Protein AF-A0A924BWR9-F1 (afdb_monomer)

Sequence (147 aa):
MRGLAIGLAAALLGASGASASVLTFDRATACGASICGNFAPISQSYGDTALIDVSYSSLSAFGNSSVLQSNAFFWKSNYGDLTDVVYGGDTDTSVLQIKFTALQGATLQLNGFQAAGWPNTSYNAEVRYYDLNYNPLGNELFVAPGT

Radius of gyration: 21.06 Å; Cα contacts (8 Å, |Δi|>4): 278; chains: 1; bounding box: 38×40×80 Å

pLDDT: mean 87.97, std 15.71, range [38.72, 97.69]

Solvent-accessible surface area (backbone atoms only — not comparable to full-atom values): 8934 Å² total; per-residue (Å²): 142,82,83,87,82,84,82,81,81,78,79,79,78,75,77,78,76,88,80,87,85,82,88,62,47,48,44,72,53,27,34,46,98,40,68,50,46,71,73,30,52,45,31,66,70,44,80,46,54,97,48,32,47,33,46,42,23,4,18,64,41,82,73,88,48,57,73,72,30,86,38,27,26,31,38,58,65,47,24,24,80,48,59,30,41,78,45,36,52,90,52,99,68,40,30,63,43,80,47,80,44,66,30,97,83,48,83,86,78,88,88,78,85,86,73,44,12,69,80,38,36,66,37,85,42,77,50,78,41,58,50,99,84,50,50,78,75,50,73,48,79,48,71,21,43,19,99

Structure (mmCIF, N/CA/C/O backbone):
data_AF-A0A924BWR9-F1
#
_entry.id   AF-A0A924BWR9-F1
#
loop_
_atom_site.group_PDB
_atom_site.id
_atom_site.type_symbol
_atom_site.label_atom_id
_atom_site.label_alt_id
_atom_site.label_comp_id
_atom_site.label_asym_id
_atom_site.label_entity_id
_atom_site.label_seq_id
_atom_site.pdbx_PDB_ins_code
_atom_site.Cartn_x
_atom_site.Cartn_y
_atom_site.Cartn_z
_atom_site.occupancy
_atom_site.B_iso_or_equiv
_atom_site.auth_seq_id
_atom_site.auth_comp_id
_atom_site.auth_asym_id
_atom_site.auth_atom_id
_atom_site.pdbx_PDB_model_num
ATOM 1 N N . MET A 1 1 ? -21.802 -23.973 65.817 1.00 40.03 1 MET A N 1
ATOM 2 C CA . MET A 1 1 ? -20.852 -23.350 64.871 1.00 40.03 1 MET A CA 1
ATOM 3 C C . MET A 1 1 ? -20.946 -24.114 63.556 1.00 40.03 1 MET A C 1
ATOM 5 O O . MET A 1 1 ? -20.502 -25.250 63.504 1.00 40.03 1 MET A O 1
ATOM 9 N N . ARG A 1 2 ? -21.649 -23.575 62.551 1.00 43.12 2 ARG A N 1
ATOM 10 C CA . ARG A 1 2 ? -21.801 -24.185 61.217 1.00 43.12 2 ARG A CA 1
ATOM 11 C C . ARG A 1 2 ? -21.047 -23.307 60.219 1.00 43.12 2 ARG A C 1
ATOM 13 O O . ARG A 1 2 ? -21.220 -22.094 60.243 1.00 43.12 2 ARG A O 1
ATOM 20 N N . GLY A 1 3 ? -20.139 -23.937 59.481 1.00 39.88 3 GLY A N 1
ATOM 21 C CA . GLY A 1 3 ? -19.059 -23.304 58.731 1.00 39.88 3 GLY A CA 1
ATOM 22 C C . GLY A 1 3 ? -19.484 -22.503 57.501 1.00 39.88 3 GLY A C 1
ATOM 23 O O . GLY A 1 3 ? -20.522 -22.754 56.893 1.00 39.88 3 GLY A O 1
ATOM 24 N N . LEU A 1 4 ? -18.611 -21.547 57.180 1.00 46.12 4 LEU A N 1
ATOM 25 C CA . LEU A 1 4 ? -18.528 -20.718 55.979 1.00 46.12 4 LEU A CA 1
ATOM 26 C C . LEU A 1 4 ? -18.390 -21.557 54.695 1.00 46.12 4 LEU A C 1
ATOM 28 O O . LEU A 1 4 ? -17.658 -22.544 54.686 1.00 46.12 4 LEU A O 1
ATOM 32 N N . ALA A 1 5 ? -18.931 -21.055 53.584 1.00 38.72 5 ALA A N 1
ATOM 33 C CA . ALA A 1 5 ? -18.364 -21.280 52.255 1.00 38.72 5 ALA A CA 1
ATOM 34 C C . ALA A 1 5 ? -18.427 -19.962 51.464 1.00 38.72 5 ALA A C 1
ATOM 36 O O . ALA A 1 5 ? -19.495 -19.524 51.044 1.00 38.72 5 ALA A O 1
ATOM 37 N N . ILE A 1 6 ? -17.274 -19.302 51.324 1.00 50.66 6 ILE A N 1
ATOM 38 C CA . ILE A 1 6 ? -17.073 -18.139 50.452 1.00 50.66 6 ILE A CA 1
ATOM 39 C C . ILE A 1 6 ? -16.832 -18.689 49.043 1.00 50.66 6 ILE A C 1
ATOM 41 O O . ILE A 1 6 ? -15.840 -19.376 48.809 1.00 50.66 6 ILE A O 1
ATOM 45 N N . GLY A 1 7 ? -17.755 -18.426 48.119 1.00 47.28 7 GLY A N 1
ATOM 46 C CA . GLY A 1 7 ? -17.599 -18.772 46.708 1.00 47.28 7 GLY A CA 1
ATOM 47 C C . GLY A 1 7 ? -16.618 -17.818 46.032 1.00 47.28 7 GLY A C 1
ATOM 48 O O . GLY A 1 7 ? -16.922 -16.642 45.851 1.00 47.28 7 GLY A O 1
ATOM 49 N N . LEU A 1 8 ? -15.440 -18.321 45.667 1.00 46.16 8 LEU A N 1
ATOM 50 C CA . LEU A 1 8 ? -14.464 -17.602 44.856 1.00 46.16 8 LEU A CA 1
ATOM 51 C C . LEU A 1 8 ? -14.927 -17.655 43.390 1.00 46.16 8 LEU A C 1
ATOM 53 O O . LEU A 1 8 ? -14.766 -18.674 42.720 1.00 46.16 8 LEU A O 1
ATOM 57 N N . ALA A 1 9 ? -15.545 -16.582 42.895 1.00 53.50 9 ALA A N 1
ATOM 58 C CA . ALA A 1 9 ? -15.833 -16.440 41.471 1.00 53.50 9 ALA A CA 1
ATOM 59 C C . ALA A 1 9 ? -14.510 -16.202 40.724 1.00 53.50 9 ALA A C 1
AT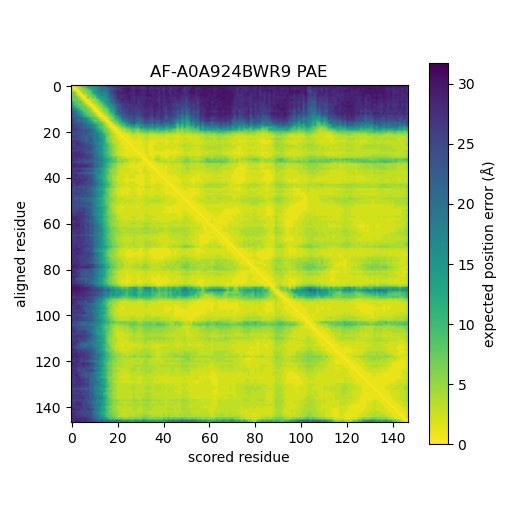OM 61 O O . ALA A 1 9 ? -13.939 -15.115 40.779 1.00 53.50 9 ALA A O 1
ATOM 62 N N . ALA A 1 10 ? -13.999 -17.238 40.059 1.00 52.12 10 ALA A N 1
ATOM 63 C CA . ALA A 1 10 ? -12.864 -17.118 39.158 1.00 52.12 10 ALA A CA 1
ATOM 64 C C . ALA A 1 10 ? -13.303 -16.335 37.912 1.00 52.12 10 ALA A C 1
ATOM 66 O O . ALA A 1 10 ? -14.049 -16.843 37.076 1.00 52.12 10 ALA A O 1
ATOM 67 N N . ALA A 1 11 ? -12.848 -15.088 37.792 1.00 53.69 11 ALA A N 1
ATOM 68 C CA . ALA A 1 11 ? -12.912 -14.361 36.536 1.00 53.69 11 ALA A CA 1
ATOM 69 C C . ALA A 1 11 ? -11.977 -15.064 35.540 1.00 53.69 11 ALA A C 1
ATOM 71 O O . ALA A 1 11 ? -10.756 -14.928 35.621 1.00 53.69 11 ALA A O 1
ATOM 72 N N . LEU A 1 12 ? -12.545 -15.848 34.620 1.00 45.97 12 LEU A N 1
ATOM 73 C CA . LEU A 1 12 ? -11.845 -16.255 33.407 1.00 45.97 12 LEU A CA 1
ATOM 74 C C . LEU A 1 12 ? -11.574 -14.986 32.597 1.00 45.97 12 LEU A C 1
ATOM 76 O O . LEU A 1 12 ? -12.424 -14.517 31.844 1.00 45.97 12 LEU A O 1
ATOM 80 N N . LEU A 1 13 ? -10.386 -14.415 32.781 1.00 49.25 13 LEU A N 1
ATOM 81 C CA . LEU A 1 13 ? -9.804 -13.478 31.834 1.00 49.25 13 LEU A CA 1
ATOM 82 C C . LEU A 1 13 ? -9.589 -14.260 30.535 1.00 49.25 13 LEU A C 1
ATOM 84 O O . LEU A 1 13 ? -8.597 -14.970 30.379 1.00 49.25 13 LEU A O 1
ATOM 88 N N . GLY A 1 14 ? -10.577 -14.202 29.643 1.00 45.09 14 GLY A N 1
ATOM 89 C CA . GLY A 1 14 ? -10.451 -14.708 28.287 1.00 45.09 14 GLY A CA 1
ATOM 90 C C . GLY A 1 14 ? -9.333 -13.941 27.599 1.00 45.09 14 GLY A C 1
ATOM 91 O O . GLY A 1 14 ? -9.504 -12.774 27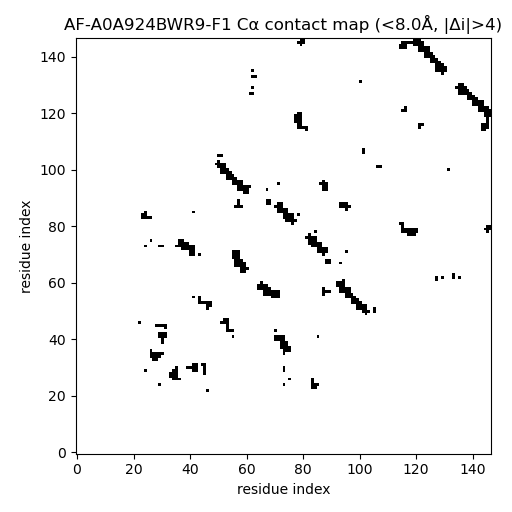.258 1.00 45.09 14 GLY A O 1
ATOM 92 N N . ALA A 1 15 ? -8.179 -14.583 27.436 1.00 50.19 15 ALA A N 1
ATOM 93 C CA . ALA A 1 15 ? -7.127 -14.073 26.579 1.00 50.19 15 ALA A CA 1
ATOM 94 C C . ALA A 1 15 ? -7.691 -14.011 25.155 1.00 50.19 15 ALA A C 1
ATOM 96 O O . ALA A 1 15 ? -7.976 -15.045 24.549 1.00 50.19 15 ALA A O 1
ATOM 9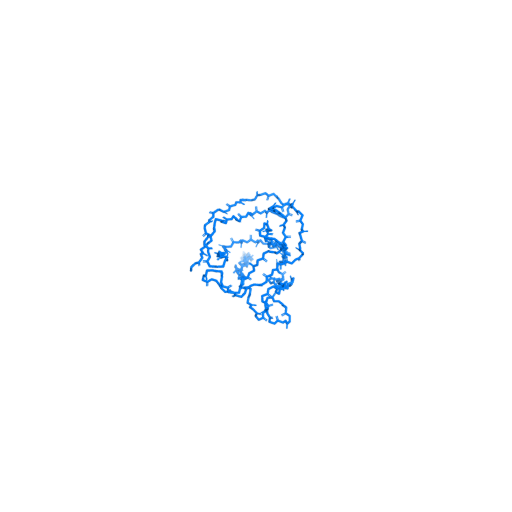7 N N . SER A 1 16 ? -7.901 -12.804 24.636 1.00 57.75 16 SER A N 1
ATOM 98 C CA . SER A 1 16 ? -8.162 -12.614 23.217 1.00 57.75 16 SER A CA 1
ATOM 99 C C . SER A 1 16 ? -6.932 -13.110 22.457 1.00 57.75 16 SER A C 1
ATOM 101 O O . SER A 1 16 ? -5.828 -12.593 22.625 1.00 57.75 16 SER A O 1
ATOM 103 N N . GLY A 1 17 ? -7.102 -14.173 21.669 1.00 55.53 17 GLY A N 1
ATOM 104 C CA . GLY A 1 17 ? -6.036 -14.682 20.815 1.00 55.53 17 GLY A CA 1
ATOM 105 C C . GLY A 1 17 ? -5.588 -13.592 19.844 1.00 55.53 17 GLY A C 1
ATOM 106 O O . GLY A 1 17 ? -6.417 -12.979 19.171 1.00 55.53 17 GLY A O 1
ATOM 107 N N . ALA A 1 18 ? -4.281 -13.339 19.779 1.00 62.91 18 ALA A N 1
ATOM 108 C CA . ALA A 1 18 ? -3.715 -12.454 18.773 1.00 62.91 18 ALA A CA 1
ATOM 109 C C . ALA A 1 18 ? -4.021 -13.025 17.380 1.00 62.91 18 ALA A C 1
ATOM 111 O O . ALA A 1 18 ? -3.709 -14.181 17.097 1.00 62.91 18 ALA A O 1
ATOM 112 N N . SER A 1 19 ? -4.654 -12.222 16.528 1.00 68.81 19 SER A N 1
ATOM 113 C CA . SER A 1 19 ? -4.931 -12.570 15.134 1.00 68.81 19 SER A CA 1
ATOM 114 C C . SER A 1 19 ? -4.047 -11.712 14.239 1.00 68.81 19 SER A C 1
ATOM 116 O O . SER A 1 19 ? -4.035 -10.492 14.378 1.00 68.81 19 SER A O 1
ATOM 118 N N . ALA A 1 20 ? -3.303 -12.346 13.334 1.00 74.56 20 ALA A N 1
ATOM 119 C CA . ALA A 1 20 ? -2.518 -11.663 12.314 1.00 74.56 20 ALA A CA 1
ATOM 120 C C . ALA A 1 20 ? -3.164 -11.911 10.949 1.00 74.56 20 ALA A C 1
ATOM 122 O O . ALA A 1 20 ? -3.466 -13.052 10.604 1.00 74.56 20 ALA A O 1
ATOM 123 N N . SER A 1 21 ? -3.372 -10.840 10.187 1.00 84.56 21 SER A N 1
ATOM 124 C CA . SER A 1 21 ? -3.782 -10.909 8.785 1.00 84.56 21 SER A CA 1
ATOM 125 C C . SER A 1 21 ? -2.606 -10.496 7.907 1.00 84.56 21 SER A C 1
ATOM 127 O O . SER A 1 21 ? -1.845 -9.601 8.279 1.00 84.56 21 SER A O 1
ATOM 129 N N . VAL A 1 22 ? -2.454 -11.150 6.758 1.00 90.12 22 VAL A N 1
ATOM 130 C CA . VAL A 1 22 ? -1.447 -10.811 5.748 1.00 90.12 22 VAL A CA 1
ATOM 131 C C . VAL A 1 22 ? -2.179 -10.446 4.466 1.00 90.12 22 VAL A C 1
ATOM 133 O O . VAL A 1 22 ? -2.958 -11.243 3.947 1.00 90.12 22 VAL A O 1
ATOM 136 N N . LEU A 1 23 ? -1.919 -9.246 3.952 1.00 94.44 23 LEU A N 1
ATOM 137 C CA . LEU A 1 23 ? -2.392 -8.830 2.636 1.00 94.44 23 LEU A CA 1
ATOM 138 C C . LEU A 1 23 ? -1.363 -9.269 1.595 1.00 94.44 23 LEU A C 1
ATOM 140 O O . LEU A 1 23 ? -0.301 -8.665 1.483 1.00 94.44 23 LEU A O 1
ATOM 144 N N . THR A 1 24 ? -1.665 -10.342 0.865 1.00 94.31 24 THR A N 1
ATOM 145 C CA . THR A 1 24 ? -0.777 -10.905 -0.168 1.00 94.31 24 THR A CA 1
ATOM 146 C C . THR A 1 24 ? -1.079 -10.390 -1.573 1.00 94.31 24 THR A C 1
ATOM 148 O O . THR A 1 24 ? -0.354 -10.723 -2.498 1.00 94.31 24 THR A O 1
ATOM 151 N N . PHE A 1 25 ? -2.166 -9.630 -1.738 1.00 96.31 25 PHE A N 1
ATOM 152 C CA . PHE A 1 25 ? -2.701 -9.173 -3.026 1.00 96.31 25 PHE A CA 1
ATOM 153 C C . PHE A 1 25 ? -2.890 -10.301 -4.050 1.00 96.31 25 PHE A C 1
ATOM 155 O O . PHE A 1 25 ? -2.760 -10.086 -5.253 1.00 96.31 25 PHE A O 1
ATOM 162 N N . ASP A 1 26 ? -3.266 -11.490 -3.560 1.00 95.38 26 ASP A N 1
ATOM 163 C CA . ASP A 1 26 ? -3.508 -12.691 -4.364 1.00 95.38 26 ASP A CA 1
ATOM 164 C C . ASP A 1 26 ? -4.363 -12.376 -5.598 1.00 95.38 26 ASP A C 1
ATOM 166 O O . ASP A 1 26 ? -5.515 -11.931 -5.501 1.00 95.38 26 ASP A O 1
ATOM 170 N N . ARG A 1 27 ? -3.798 -12.662 -6.772 1.00 95.88 27 ARG A N 1
ATOM 171 C CA . ARG A 1 27 ? -4.393 -12.379 -8.077 1.00 95.88 27 ARG A CA 1
ATOM 172 C C . ARG A 1 27 ? -5.815 -12.927 -8.247 1.00 95.88 27 ARG A C 1
ATOM 174 O O . ARG A 1 27 ? -6.582 -12.375 -9.034 1.00 95.88 27 ARG A O 1
ATOM 181 N N . ALA A 1 28 ? -6.183 -14.016 -7.580 1.00 96.31 28 ALA A N 1
ATOM 182 C CA . ALA A 1 28 ? -7.509 -14.615 -7.689 1.00 96.31 28 ALA A CA 1
ATOM 183 C C . ALA A 1 28 ? -8.590 -13.861 -6.898 1.00 96.31 28 ALA A C 1
ATOM 185 O O . ALA A 1 28 ? -9.771 -14.057 -7.176 1.00 96.31 28 ALA A O 1
ATOM 186 N N . THR A 1 29 ? -8.211 -13.028 -5.922 1.00 95.62 29 THR A N 1
ATOM 187 C CA . THR A 1 29 ? -9.159 -12.426 -4.963 1.00 95.62 29 THR A CA 1
ATOM 188 C C . THR A 1 29 ? -9.015 -10.913 -4.798 1.00 95.62 29 THR A C 1
ATOM 190 O O . THR A 1 29 ? -9.992 -10.243 -4.464 1.00 95.62 29 THR A O 1
ATOM 193 N N . ALA A 1 30 ? -7.836 -10.345 -5.070 1.00 97.06 30 ALA A N 1
ATOM 194 C CA . ALA A 1 30 ? -7.541 -8.944 -4.777 1.00 97.06 30 ALA A CA 1
ATOM 195 C C . ALA A 1 30 ? -8.357 -7.939 -5.600 1.00 97.06 30 ALA A C 1
ATOM 197 O O . ALA A 1 30 ? -8.598 -6.829 -5.138 1.00 97.06 30 ALA A O 1
ATOM 198 N N . CYS A 1 31 ? -8.857 -8.332 -6.773 1.00 96.88 31 CYS A N 1
ATOM 199 C CA . CYS A 1 31 ? -9.647 -7.479 -7.669 1.00 96.88 31 CYS A CA 1
ATOM 200 C C . CYS A 1 31 ? -11.143 -7.840 -7.657 1.00 96.88 31 CYS A C 1
ATOM 202 O O . CYS A 1 31 ? -11.864 -7.617 -8.632 1.00 96.88 31 CYS A O 1
ATOM 204 N N . GLY A 1 32 ? -11.623 -8.416 -6.548 1.00 94.31 32 GLY A N 1
ATOM 205 C CA . GLY A 1 32 ? -13.032 -8.740 -6.341 1.00 94.31 32 GLY A CA 1
ATOM 206 C C . GLY A 1 32 ? -13.446 -10.011 -7.081 1.00 94.31 32 GLY A C 1
ATOM 207 O O . GLY A 1 32 ? -12.850 -11.066 -6.8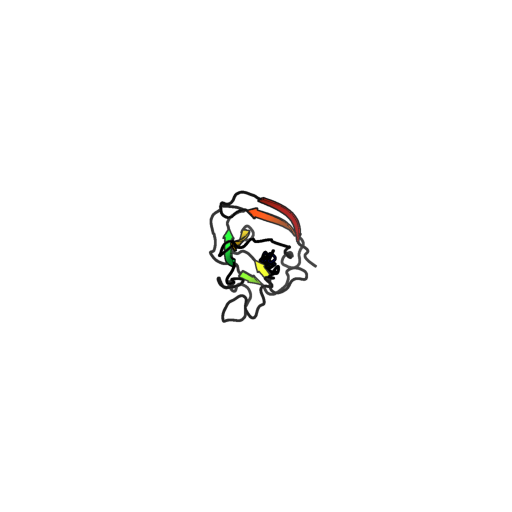99 1.00 94.31 32 GLY A O 1
ATOM 208 N N . ALA A 1 33 ? -14.492 -9.931 -7.907 1.00 91.12 33 ALA A N 1
ATOM 209 C CA . ALA A 1 33 ? -15.055 -11.101 -8.594 1.00 91.12 33 ALA A CA 1
ATOM 210 C C . ALA A 1 33 ? -14.242 -11.574 -9.817 1.00 91.12 33 ALA A C 1
ATOM 212 O O . ALA A 1 33 ? -14.585 -12.588 -10.424 1.00 91.12 33 ALA A O 1
ATOM 213 N N . SER A 1 34 ? -13.208 -10.829 -10.217 1.00 92.25 34 SER A N 1
ATOM 214 C CA . SER A 1 34 ? -12.376 -11.138 -11.384 1.00 92.25 34 SER A CA 1
ATOM 215 C C . SER A 1 34 ? -10.928 -11.379 -10.981 1.00 92.25 34 SER A C 1
ATOM 217 O O . SER A 1 34 ? -10.411 -10.743 -10.066 1.00 92.25 34 SER A O 1
ATOM 219 N N . ILE A 1 35 ? -10.251 -12.250 -11.731 1.00 96.06 35 ILE A N 1
ATOM 220 C CA . ILE A 1 35 ? -8.800 -12.426 -11.629 1.00 96.06 35 ILE A CA 1
ATOM 221 C C . ILE A 1 35 ? -8.119 -11.098 -11.985 1.00 96.06 35 ILE A C 1
ATOM 223 O O . ILE A 1 35 ? -8.390 -10.529 -13.044 1.00 96.06 35 ILE A O 1
ATOM 227 N N . CYS A 1 36 ? -7.189 -10.642 -11.149 1.00 97.44 36 CYS A N 1
ATOM 228 C CA . CYS A 1 36 ? -6.416 -9.439 -11.407 1.00 97.44 36 CYS A CA 1
ATOM 229 C C . CYS A 1 36 ? -5.570 -9.563 -12.687 1.00 97.44 36 CYS A C 1
ATOM 231 O O . CYS A 1 36 ? -4.840 -10.541 -12.911 1.00 97.44 36 CYS A O 1
ATOM 233 N N . GLY A 1 37 ? -5.658 -8.540 -13.532 1.00 97.19 37 GLY A N 1
ATOM 234 C CA . GLY A 1 37 ? -4.673 -8.227 -14.566 1.00 97.19 37 GLY A CA 1
ATOM 235 C C . GLY A 1 37 ? -3.831 -7.027 -14.137 1.00 97.19 37 GLY A C 1
ATOM 236 O O . GLY A 1 37 ? -4.198 -6.328 -13.197 1.00 97.19 37 GLY A O 1
ATOM 237 N N . ASN A 1 38 ? -2.717 -6.764 -14.826 1.00 95.50 38 ASN A N 1
ATOM 238 C CA . ASN A 1 38 ? -1.970 -5.520 -14.603 1.00 95.50 38 ASN A CA 1
ATOM 239 C C . ASN A 1 38 ? -2.906 -4.316 -14.768 1.00 95.50 38 ASN A C 1
ATOM 241 O O . ASN A 1 38 ? -3.772 -4.340 -15.645 1.00 95.50 38 ASN A O 1
ATOM 245 N N . PHE A 1 39 ? -2.711 -3.288 -13.940 1.00 94.19 39 PHE A N 1
ATOM 246 C CA . PHE A 1 39 ? -3.565 -2.097 -13.864 1.00 94.19 39 PHE A CA 1
ATOM 247 C C . PHE A 1 39 ? -4.995 -2.359 -13.367 1.00 94.19 39 PHE A C 1
ATOM 249 O O . PHE A 1 39 ? -5.813 -1.441 -13.369 1.00 94.19 39 PHE A O 1
ATOM 256 N N . ALA A 1 40 ? -5.341 -3.582 -12.949 1.00 96.00 40 ALA A N 1
ATOM 257 C CA . ALA A 1 40 ? -6.645 -3.821 -12.345 1.00 96.00 40 ALA A CA 1
ATOM 258 C C . ALA A 1 40 ? -6.712 -3.110 -10.983 1.00 96.00 40 ALA A C 1
ATOM 260 O O . ALA A 1 40 ? -5.761 -3.217 -10.205 1.00 96.00 40 ALA A O 1
ATOM 261 N N . PRO A 1 41 ? -7.800 -2.384 -10.680 1.00 95.62 41 PRO A N 1
ATOM 262 C CA . PRO A 1 41 ? -7.964 -1.777 -9.370 1.00 95.62 41 PRO A CA 1
ATOM 263 C C . PRO A 1 41 ? -8.117 -2.868 -8.306 1.00 95.62 41 PRO A C 1
ATOM 265 O O . PRO A 1 41 ? -8.832 -3.854 -8.511 1.00 95.62 41 PRO A O 1
ATOM 268 N N . ILE A 1 42 ? -7.463 -2.673 -7.164 1.00 97.25 42 ILE A N 1
ATOM 269 C CA . ILE A 1 42 ? -7.694 -3.492 -5.973 1.00 97.25 42 ILE A CA 1
ATOM 270 C C . ILE A 1 42 ? -9.124 -3.240 -5.486 1.00 97.25 42 ILE A C 1
ATOM 272 O O . ILE A 1 42 ? -9.590 -2.101 -5.457 1.00 97.25 42 ILE A O 1
ATOM 276 N N . SER A 1 43 ? -9.835 -4.309 -5.130 1.00 96.19 43 SER A N 1
ATOM 277 C CA . SER A 1 43 ? -11.184 -4.218 -4.578 1.00 96.19 43 SER A CA 1
ATOM 278 C C . SER A 1 43 ? -11.154 -3.452 -3.263 1.00 96.19 43 SER A C 1
ATOM 280 O O . SER A 1 43 ? -10.341 -3.758 -2.394 1.00 96.19 43 SER A O 1
ATOM 282 N N . GLN A 1 44 ? -12.097 -2.530 -3.073 1.00 93.75 44 GLN A N 1
ATOM 283 C CA . GLN A 1 44 ? -12.241 -1.815 -1.802 1.00 93.75 44 GLN A CA 1
ATOM 284 C C . GLN A 1 44 ? -12.504 -2.767 -0.628 1.00 93.75 44 GLN A C 1
ATOM 286 O O . GLN A 1 44 ? -12.130 -2.458 0.487 1.00 93.75 44 GLN A O 1
ATOM 291 N N . SER A 1 45 ? -13.104 -3.932 -0.876 1.00 94.12 45 SER A N 1
ATOM 292 C CA . SER A 1 45 ? -13.324 -4.938 0.165 1.00 94.12 45 SER A CA 1
ATOM 293 C C . SER A 1 45 ? -12.123 -5.852 0.432 1.00 94.12 45 SER A C 1
ATOM 295 O O . SER A 1 45 ? -12.223 -6.780 1.236 1.00 94.12 45 SER A O 1
ATOM 297 N N . TYR A 1 46 ? -11.007 -5.686 -0.286 1.00 96.31 46 TYR A N 1
ATOM 298 C CA . TYR A 1 46 ? -9.848 -6.547 -0.091 1.00 96.31 46 TYR A CA 1
ATOM 299 C C . TYR A 1 46 ? -9.142 -6.194 1.218 1.00 96.31 46 TYR A C 1
ATOM 301 O O . TYR A 1 46 ? -8.763 -5.053 1.443 1.00 96.31 46 TYR A O 1
ATOM 309 N N . GLY A 1 47 ? -8.954 -7.188 2.084 1.00 94.88 47 GLY A N 1
ATOM 310 C CA . GLY A 1 47 ? -8.362 -6.988 3.407 1.00 94.88 47 GLY A CA 1
ATOM 311 C C . GLY A 1 47 ? -9.354 -6.590 4.502 1.00 94.88 47 GLY A C 1
ATOM 312 O O . GLY A 1 47 ? -8.991 -6.669 5.678 1.00 94.88 47 GLY A O 1
ATOM 313 N N . ASP A 1 48 ? -10.595 -6.251 4.146 1.00 94.94 48 ASP A N 1
ATOM 314 C CA . ASP A 1 48 ? -11.655 -5.994 5.117 1.00 94.94 48 ASP A CA 1
ATOM 315 C C . ASP A 1 48 ? -11.965 -7.242 5.942 1.00 94.94 48 ASP A C 1
ATOM 317 O O . ASP A 1 48 ? -12.023 -8.376 5.457 1.00 94.94 48 ASP A O 1
ATOM 321 N N . THR A 1 49 ? -12.219 -7.017 7.224 1.00 92.62 49 THR A N 1
ATOM 322 C CA . THR A 1 49 ? -12.678 -8.040 8.161 1.00 92.62 49 THR A CA 1
ATOM 323 C C . THR A 1 49 ? -13.749 -7.448 9.072 1.00 92.62 49 THR A C 1
ATOM 325 O O . THR A 1 49 ? -14.025 -6.253 9.052 1.00 92.62 49 THR A O 1
ATOM 328 N N . ALA A 1 50 ? -14.320 -8.258 9.964 1.00 92.06 50 ALA A N 1
ATOM 329 C CA . ALA A 1 50 ? -15.224 -7.738 10.991 1.00 92.06 50 ALA A CA 1
ATOM 330 C C . ALA A 1 50 ? -14.558 -6.722 11.953 1.00 92.06 50 ALA A C 1
ATOM 332 O O . ALA A 1 50 ? -15.265 -6.018 12.676 1.00 92.06 50 ALA A O 1
ATOM 333 N N . LEU A 1 51 ? -13.220 -6.663 12.000 1.00 92.12 51 LEU A N 1
ATOM 334 C CA . LEU A 1 51 ? -12.450 -5.855 12.952 1.00 92.12 51 LEU A CA 1
ATOM 335 C C . LEU A 1 51 ? -11.663 -4.711 12.301 1.00 92.12 51 LEU A C 1
ATOM 337 O O . LEU A 1 51 ? -11.139 -3.861 13.018 1.00 92.12 51 LEU A O 1
ATOM 341 N N . ILE A 1 52 ? -11.539 -4.697 10.974 1.00 92.56 52 ILE A N 1
ATOM 342 C CA . ILE A 1 52 ? -10.696 -3.750 10.240 1.00 92.56 52 ILE A CA 1
ATOM 343 C C . ILE A 1 52 ? -11.381 -3.419 8.921 1.00 92.56 52 ILE A C 1
ATOM 345 O O . ILE A 1 52 ? -11.773 -4.335 8.203 1.00 92.56 52 ILE A O 1
ATOM 349 N N . ASP A 1 53 ? -11.467 -2.131 8.619 1.00 94.81 53 ASP A N 1
ATOM 350 C CA . ASP A 1 53 ? -11.786 -1.596 7.295 1.00 94.81 53 ASP A CA 1
ATOM 351 C C . ASP A 1 53 ? -10.485 -1.106 6.641 1.00 94.81 53 ASP A C 1
ATOM 353 O O . ASP A 1 53 ? -9.718 -0.354 7.256 1.00 94.81 53 ASP A O 1
ATOM 357 N N . VAL A 1 54 ? -10.194 -1.583 5.434 1.00 96.06 54 VAL A N 1
ATOM 358 C CA . VAL A 1 54 ? -8.979 -1.279 4.678 1.00 96.06 54 VAL A CA 1
ATOM 359 C C . VAL A 1 54 ? -9.361 -0.465 3.455 1.00 96.06 54 VAL A C 1
ATOM 361 O O . VAL A 1 54 ? -10.173 -0.870 2.636 1.00 96.06 54 VAL A O 1
ATOM 364 N N . SER A 1 55 ? -8.742 0.697 3.286 1.00 96.81 55 SER A N 1
ATOM 365 C CA . SER A 1 55 ? -8.946 1.525 2.097 1.00 96.81 55 SER A CA 1
ATOM 366 C C . SER A 1 55 ? -7.640 1.825 1.388 1.00 96.81 55 SER A C 1
ATOM 368 O O . SER A 1 55 ? -6.568 1.908 1.995 1.00 96.81 55 SER A O 1
ATOM 370 N N . TYR A 1 56 ? -7.756 1.986 0.075 1.00 96.94 56 TYR A N 1
ATOM 371 C CA . TYR A 1 56 ? -6.639 2.174 -0.833 1.00 96.94 56 TYR A CA 1
ATOM 372 C C . TYR A 1 56 ? -6.813 3.480 -1.592 1.00 96.94 56 TYR A C 1
ATOM 374 O O . TYR A 1 56 ? -7.892 3.778 -2.093 1.00 96.94 56 TYR A O 1
ATOM 382 N N . SER A 1 57 ? -5.746 4.255 -1.727 1.00 96.12 57 SER A N 1
ATOM 383 C CA . SER A 1 57 ? -5.769 5.441 -2.579 1.00 96.12 57 SER A CA 1
ATOM 384 C C . SER A 1 57 ? -4.379 5.801 -3.065 1.00 96.12 57 SER A C 1
ATOM 386 O O . SER A 1 57 ? -3.379 5.424 -2.457 1.00 96.12 57 SER A O 1
ATOM 388 N N . SER A 1 58 ? -4.327 6.602 -4.119 1.00 95.81 58 SER A N 1
ATOM 389 C CA . SER A 1 58 ? -3.093 7.188 -4.629 1.00 95.81 58 SER A CA 1
ATOM 390 C C . SER A 1 58 ? -3.107 8.686 -4.358 1.00 95.81 58 SER A C 1
ATOM 392 O O . SER A 1 58 ? -4.082 9.369 -4.674 1.00 95.81 58 SER A O 1
ATOM 394 N N . LEU A 1 59 ? -2.048 9.193 -3.736 1.00 95.94 59 LEU A N 1
ATOM 395 C CA . LEU A 1 59 ? -1.937 10.569 -3.263 1.00 95.94 59 LEU A CA 1
ATOM 396 C C . LEU A 1 59 ? -0.892 11.358 -4.051 1.00 95.94 59 LEU A C 1
ATOM 398 O O . LEU A 1 59 ? 0.059 10.784 -4.582 1.00 95.94 59 LEU A O 1
ATOM 402 N N . SER A 1 60 ? -1.020 12.686 -4.064 1.00 94.75 60 SER A N 1
ATOM 403 C CA . SER A 1 60 ? -0.038 13.577 -4.697 1.00 94.75 60 SER A CA 1
ATOM 404 C C . SER A 1 60 ? 1.264 13.726 -3.900 1.00 94.75 60 SER A C 1
ATOM 406 O O . SER A 1 60 ? 2.267 14.172 -4.446 1.00 94.75 60 SER A O 1
ATOM 408 N N . ALA A 1 61 ? 1.234 13.426 -2.599 1.00 94.88 61 ALA A N 1
ATOM 409 C CA . ALA A 1 61 ? 2.377 13.436 -1.686 1.00 94.88 61 ALA A CA 1
ATOM 410 C C . ALA A 1 61 ? 2.056 12.617 -0.418 1.00 94.88 61 ALA A C 1
ATOM 412 O O . ALA A 1 61 ? 0.925 12.171 -0.223 1.00 94.88 61 ALA A O 1
ATOM 413 N N . PHE A 1 62 ? 3.017 12.457 0.492 1.00 95.56 62 PHE A N 1
ATOM 414 C CA . PHE A 1 62 ? 2.755 11.847 1.801 1.00 95.56 62 PHE A CA 1
ATOM 415 C C . PHE A 1 62 ? 1.801 12.683 2.680 1.00 95.56 62 PHE A C 1
ATOM 417 O O . PHE A 1 62 ? 1.731 13.906 2.558 1.00 95.56 62 PHE A O 1
ATOM 424 N N . GLY A 1 63 ? 1.132 12.024 3.632 1.00 95.19 63 GLY A N 1
ATOM 425 C CA . GLY A 1 63 ? 0.297 12.669 4.651 1.00 95.19 63 GLY A CA 1
ATOM 426 C C . GLY A 1 63 ? -1.081 13.099 4.141 1.00 95.19 63 GLY A C 1
ATOM 427 O O . GLY A 1 63 ? -1.657 12.450 3.271 1.00 95.19 63 GLY A O 1
ATOM 428 N N . ASN A 1 64 ? -1.618 14.185 4.708 1.00 96.00 64 ASN A N 1
ATOM 429 C CA . ASN A 1 64 ? -2.915 14.750 4.322 1.00 96.00 64 ASN A CA 1
ATOM 430 C C . ASN A 1 64 ? -2.795 15.567 3.024 1.00 96.00 64 ASN A C 1
ATOM 432 O O . ASN A 1 64 ? -2.820 16.798 3.044 1.00 96.00 64 ASN A O 1
ATOM 436 N N . SER A 1 65 ? -2.578 14.879 1.907 1.00 95.00 65 SER A N 1
ATOM 437 C CA . SER A 1 65 ?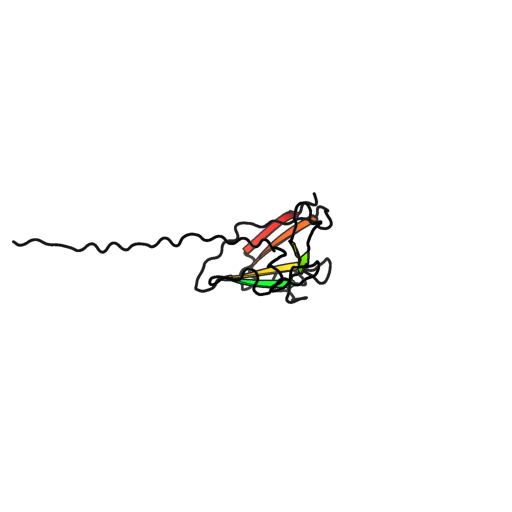 -2.445 15.483 0.582 1.00 95.00 65 SER A CA 1
ATOM 438 C C . SER A 1 65 ? -3.628 15.118 -0.320 1.00 95.00 65 SER A C 1
ATOM 440 O O . SER A 1 65 ? -4.516 14.351 0.060 1.00 95.00 65 SER A O 1
ATOM 442 N N . SER A 1 66 ? -3.668 15.703 -1.516 1.00 95.12 66 SER A N 1
ATOM 443 C CA . SER A 1 66 ? -4.748 15.467 -2.468 1.00 95.12 66 SER A CA 1
ATOM 444 C C . SER A 1 66 ? -4.779 14.008 -2.920 1.00 95.12 66 SER A C 1
ATOM 446 O O . SER A 1 66 ? -3.764 13.453 -3.346 1.00 95.12 66 SER A O 1
ATOM 448 N N . VAL A 1 67 ? -5.969 13.408 -2.888 1.00 95.44 67 VAL A N 1
ATOM 449 C CA . VAL A 1 67 ? -6.224 12.103 -3.502 1.00 95.44 67 VAL A CA 1
ATOM 450 C C . VAL A 1 67 ? -6.251 12.289 -5.017 1.00 95.44 67 VAL A C 1
ATOM 452 O O . VAL A 1 67 ? -7.104 13.005 -5.536 1.00 95.44 67 VAL A O 1
ATOM 455 N N . LEU A 1 68 ? -5.311 11.654 -5.715 1.00 94.44 68 LEU A N 1
ATOM 456 C CA . LEU A 1 68 ? -5.277 11.599 -7.177 1.00 94.44 68 LEU A CA 1
ATOM 457 C C . LEU A 1 68 ? -6.274 10.562 -7.690 1.00 94.44 68 LEU A C 1
ATOM 459 O O . LEU A 1 68 ? -7.032 10.820 -8.620 1.00 94.44 68 LEU A O 1
ATOM 463 N N . GLN A 1 69 ? -6.295 9.391 -7.049 1.00 93.56 69 GLN A N 1
ATOM 464 C CA . GLN A 1 69 ? -7.170 8.281 -7.409 1.00 93.56 69 GLN A CA 1
ATOM 465 C C . GLN A 1 69 ? -7.660 7.570 -6.146 1.00 93.56 69 GLN A C 1
ATOM 467 O O . GLN A 1 69 ? -6.903 7.361 -5.198 1.00 93.56 69 GLN A O 1
ATOM 472 N N . SER A 1 70 ? -8.932 7.173 -6.137 1.00 93.38 70 SER A N 1
ATOM 473 C CA . SER A 1 70 ? -9.579 6.512 -4.994 1.00 93.38 70 SER A CA 1
ATOM 474 C C . SER A 1 70 ? -9.298 5.008 -4.909 1.00 93.38 70 SER A C 1
ATOM 476 O O . SER A 1 70 ? -10.011 4.314 -4.199 1.00 93.38 70 SER A O 1
ATOM 478 N N . ASN A 1 71 ? -8.331 4.503 -5.679 1.00 91.94 71 ASN A N 1
ATOM 479 C CA . ASN A 1 71 ? -7.946 3.096 -5.717 1.00 91.94 71 ASN A CA 1
ATOM 480 C C . ASN A 1 71 ? -6.414 2.972 -5.706 1.00 91.94 71 ASN A C 1
ATOM 482 O O . ASN A 1 71 ? -5.688 3.919 -6.032 1.00 91.94 71 ASN A O 1
ATOM 486 N N . ALA A 1 72 ? -5.948 1.769 -5.385 1.00 95.50 72 ALA A N 1
ATOM 487 C CA . ALA A 1 72 ? -4.626 1.272 -5.747 1.00 95.50 72 ALA A CA 1
ATOM 488 C C . ALA A 1 72 ? -4.759 0.212 -6.847 1.00 95.50 72 ALA A C 1
ATOM 490 O O . ALA A 1 72 ? -5.863 -0.262 -7.132 1.00 95.50 72 ALA A O 1
ATOM 491 N N . PHE A 1 73 ? -3.642 -0.176 -7.454 1.00 95.62 73 PHE A N 1
ATOM 492 C CA . PHE A 1 73 ? -3.631 -1.063 -8.612 1.00 95.62 73 PHE A CA 1
ATOM 493 C C . PHE A 1 73 ? -2.788 -2.299 -8.376 1.00 95.62 73 PHE A C 1
ATOM 495 O O . PHE A 1 73 ? -1.810 -2.280 -7.634 1.00 95.62 73 PHE A O 1
ATOM 502 N N . PHE A 1 74 ? -3.171 -3.365 -9.062 1.00 96.94 74 PHE A N 1
ATOM 503 C CA . PHE A 1 74 ? -2.455 -4.621 -9.097 1.00 96.94 74 PHE A CA 1
ATOM 504 C C . PHE A 1 74 ? -1.389 -4.631 -10.194 1.00 96.94 74 PHE A C 1
ATOM 506 O O . PHE A 1 74 ? -1.635 -4.223 -11.338 1.00 96.94 74 PHE A O 1
ATOM 513 N N . TRP A 1 75 ? -0.234 -5.211 -9.878 1.00 95.88 75 TRP A N 1
ATOM 514 C CA . TRP A 1 75 ? 0.788 -5.556 -10.852 1.00 95.88 75 TRP A CA 1
ATOM 515 C C . TRP A 1 75 ? 1.331 -6.965 -10.625 1.00 95.88 75 TRP A C 1
ATOM 517 O O . TRP A 1 75 ? 1.651 -7.355 -9.509 1.00 95.88 75 TRP A O 1
ATOM 527 N N . LYS A 1 76 ? 1.461 -7.746 -11.698 1.00 96.50 76 LYS A N 1
ATOM 528 C CA . LYS A 1 76 ? 1.738 -9.182 -11.579 1.00 96.50 76 LYS A CA 1
ATOM 529 C C . LYS A 1 76 ? 3.196 -9.528 -11.258 1.00 96.50 76 LYS A C 1
ATOM 531 O O . LYS A 1 76 ? 3.446 -10.475 -10.520 1.00 96.50 76 LYS A O 1
ATOM 536 N N . SER A 1 77 ? 4.163 -8.864 -11.888 1.00 95.25 77 SER A N 1
ATOM 537 C CA . SER A 1 77 ? 5.568 -9.308 -11.872 1.00 95.25 77 SER A CA 1
ATOM 538 C C . SER A 1 77 ? 6.558 -8.170 -12.127 1.00 95.25 77 SER A C 1
ATOM 540 O O . SER A 1 77 ? 6.161 -7.075 -12.511 1.00 95.25 77 SER A O 1
ATOM 542 N N . ASN A 1 78 ? 7.857 -8.453 -12.019 1.00 93.44 78 ASN A N 1
ATOM 543 C CA . ASN A 1 78 ? 8.960 -7.503 -12.231 1.00 93.44 78 ASN A CA 1
ATOM 544 C C . ASN A 1 78 ? 9.092 -6.426 -11.138 1.00 93.44 78 ASN A C 1
ATOM 546 O O . ASN A 1 78 ? 9.497 -5.298 -11.419 1.00 93.44 78 ASN A O 1
ATOM 550 N N . TYR A 1 79 ? 8.743 -6.772 -9.902 1.00 92.25 79 TYR A N 1
ATOM 551 C CA . TYR A 1 79 ? 9.064 -5.999 -8.706 1.00 92.25 79 TYR A CA 1
ATOM 552 C C . TYR A 1 79 ? 10.078 -6.807 -7.889 1.00 92.25 79 TYR A C 1
ATOM 554 O O . TYR A 1 79 ? 9.721 -7.411 -6.885 1.00 92.25 79 TYR A O 1
ATOM 562 N N . GLY A 1 80 ? 11.324 -6.887 -8.360 1.00 92.81 80 GLY A N 1
ATOM 563 C CA . GLY A 1 80 ? 12.344 -7.757 -7.771 1.00 92.81 80 GLY A CA 1
ATOM 564 C C . GLY A 1 80 ? 11.896 -9.220 -7.738 1.00 92.81 80 GLY A C 1
ATOM 565 O O . GLY A 1 80 ? 11.450 -9.761 -8.754 1.00 92.81 80 GLY A O 1
ATOM 566 N N . ASP A 1 81 ? 11.972 -9.833 -6.560 1.00 93.44 81 ASP A N 1
ATOM 567 C CA . ASP A 1 81 ? 11.509 -11.194 -6.281 1.00 93.44 81 ASP A CA 1
ATOM 568 C C . ASP A 1 81 ? 10.002 -11.288 -5.966 1.00 93.44 81 ASP A C 1
ATOM 570 O O . ASP A 1 81 ? 9.466 -12.392 -5.831 1.00 93.44 81 ASP A O 1
ATOM 574 N N . LEU A 1 82 ? 9.296 -10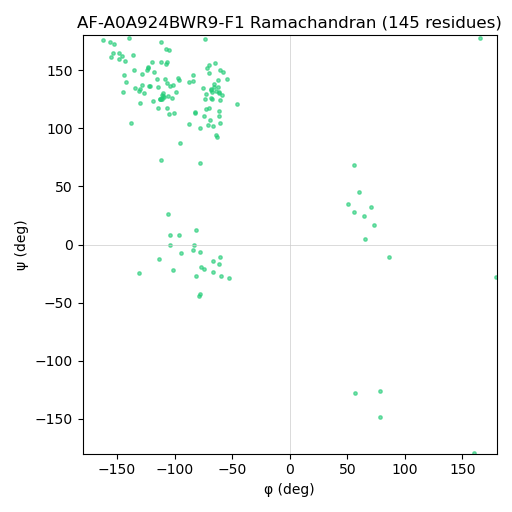.153 -5.882 1.00 95.69 82 LEU A N 1
ATOM 575 C CA . LEU A 1 82 ? 7.870 -10.113 -5.572 1.00 95.69 82 LEU A CA 1
ATOM 576 C C . LEU A 1 82 ? 6.998 -10.335 -6.816 1.00 95.69 82 LEU A C 1
ATOM 578 O O . LEU A 1 82 ? 7.226 -9.803 -7.910 1.00 95.69 82 LEU A O 1
ATOM 582 N N . THR A 1 83 ? 5.922 -11.087 -6.605 1.00 96.00 83 THR A N 1
ATOM 583 C CA . THR A 1 83 ? 4.802 -11.248 -7.538 1.00 96.00 83 THR A CA 1
ATOM 584 C C . THR A 1 83 ? 3.520 -10.779 -6.878 1.00 96.00 83 THR A C 1
ATOM 586 O O . THR A 1 83 ? 3.430 -10.822 -5.655 1.00 96.00 83 THR A O 1
ATOM 589 N N . ASP A 1 84 ? 2.531 -10.405 -7.689 1.00 96.88 84 ASP A N 1
ATOM 590 C CA . ASP A 1 84 ? 1.203 -10.001 -7.220 1.00 96.88 84 ASP A CA 1
ATOM 591 C C . ASP A 1 84 ? 1.292 -8.848 -6.202 1.00 96.88 84 ASP A C 1
ATOM 593 O O . ASP A 1 84 ? 1.058 -9.004 -5.010 1.00 96.88 84 ASP A O 1
ATOM 597 N N . VAL A 1 85 ? 1.691 -7.667 -6.679 1.00 96.38 85 VAL A N 1
ATOM 598 C CA . VAL A 1 85 ? 1.940 -6.491 -5.837 1.00 96.38 85 VAL A CA 1
ATOM 599 C C . VAL A 1 85 ? 0.858 -5.432 -6.000 1.00 96.38 85 VAL A C 1
ATOM 601 O O . VAL A 1 85 ? 0.214 -5.320 -7.047 1.00 96.38 85 VAL A O 1
ATOM 604 N N . VAL A 1 86 ? 0.709 -4.603 -4.969 1.00 96.69 86 VAL A N 1
ATOM 605 C CA . VAL A 1 86 ? -0.069 -3.365 -5.026 1.00 96.69 86 VAL A CA 1
ATOM 606 C C . VAL A 1 86 ? 0.846 -2.171 -5.286 1.00 96.69 86 VAL A C 1
ATOM 608 O O . VAL A 1 86 ? 1.956 -2.101 -4.760 1.00 96.69 86 VAL A O 1
ATOM 611 N N . TYR A 1 87 ? 0.372 -1.202 -6.060 1.00 94.88 87 TYR A N 1
ATOM 612 C CA . TYR A 1 87 ? 1.051 0.075 -6.256 1.00 94.88 87 TYR A CA 1
ATOM 613 C C . TYR A 1 87 ? 0.048 1.235 -6.353 1.00 94.88 87 TYR A C 1
ATOM 615 O O . TYR A 1 87 ? -1.139 1.037 -6.628 1.00 94.88 87 TYR A O 1
ATOM 623 N N . GLY A 1 88 ? 0.523 2.454 -6.082 1.00 92.06 88 GLY A N 1
ATOM 624 C CA . GLY A 1 88 ? -0.243 3.690 -6.279 1.00 92.06 88 GLY A CA 1
ATOM 625 C C . GLY A 1 88 ? -0.133 4.175 -7.726 1.00 92.06 88 GLY A C 1
ATOM 626 O O . GLY A 1 88 ? 0.901 3.979 -8.356 1.00 92.06 88 GLY A O 1
ATOM 627 N N . GLY A 1 89 ? -1.190 4.778 -8.268 1.00 78.75 89 GLY A N 1
ATOM 628 C CA . GLY A 1 89 ? -1.264 5.208 -9.662 1.00 78.75 89 GLY A CA 1
ATOM 629 C C . GLY A 1 89 ? -1.719 6.656 -9.849 1.00 78.75 89 GLY A C 1
ATOM 630 O O . GLY A 1 89 ? -2.670 7.108 -9.220 1.00 78.75 89 GLY A O 1
ATOM 631 N N . ASP A 1 90 ? -0.980 7.354 -10.718 1.00 64.50 90 ASP A N 1
ATOM 632 C CA . ASP A 1 90 ? -1.398 8.312 -11.770 1.00 64.50 90 ASP A CA 1
ATOM 633 C C . ASP A 1 90 ? -0.127 8.853 -12.472 1.00 64.50 90 ASP A C 1
ATOM 635 O O . ASP A 1 90 ? -0.120 9.182 -13.652 1.00 64.50 90 ASP A O 1
ATO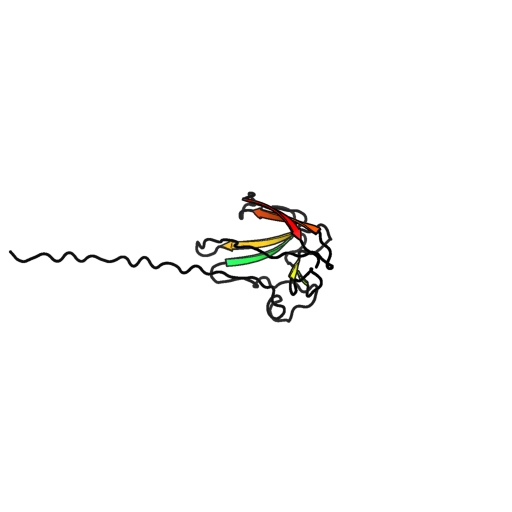M 639 N N . THR A 1 91 ? 0.995 8.890 -11.737 1.00 73.12 91 THR A N 1
ATOM 640 C CA . THR A 1 91 ? 2.332 9.313 -12.189 1.00 73.12 91 THR A CA 1
ATOM 641 C C . THR A 1 91 ? 3.424 8.629 -11.357 1.00 73.12 91 THR A C 1
ATOM 643 O O . THR A 1 91 ? 3.150 8.156 -10.249 1.00 73.12 91 THR A O 1
ATOM 646 N N . ASP A 1 92 ? 4.674 8.667 -11.832 1.00 73.56 92 ASP A N 1
ATOM 647 C CA . ASP A 1 92 ? 5.868 8.173 -11.114 1.00 73.56 92 ASP A CA 1
ATOM 648 C C . ASP A 1 92 ? 6.121 8.888 -9.770 1.00 73.56 92 ASP A C 1
ATOM 650 O O . ASP A 1 92 ? 6.961 8.468 -8.979 1.00 73.56 92 ASP A O 1
ATOM 654 N N . THR A 1 93 ? 5.400 9.982 -9.502 1.00 81.12 93 THR A N 1
ATOM 655 C CA . THR A 1 93 ? 5.501 10.774 -8.269 1.00 81.12 93 THR A CA 1
ATOM 656 C C . THR A 1 93 ? 4.353 10.539 -7.287 1.00 81.12 93 THR A C 1
ATOM 658 O O . THR A 1 93 ? 4.313 11.175 -6.236 1.00 81.12 93 THR A O 1
ATOM 661 N N . SER A 1 94 ? 3.393 9.674 -7.624 1.00 92.06 94 SER A N 1
ATOM 662 C CA . SER A 1 94 ? 2.275 9.362 -6.731 1.00 92.06 94 SER A CA 1
ATOM 663 C C . SER A 1 94 ? 2.713 8.513 -5.531 1.00 92.06 94 SER A C 1
ATOM 665 O O . SER A 1 94 ? 3.677 7.752 -5.595 1.00 92.06 94 SER A O 1
ATOM 667 N N . VAL A 1 95 ? 1.991 8.644 -4.418 1.00 95.12 95 VAL A N 1
ATOM 668 C CA . VAL A 1 95 ? 2.228 7.879 -3.187 1.00 95.12 95 VAL A CA 1
ATOM 669 C C . VAL A 1 95 ? 1.059 6.933 -2.947 1.00 95.12 95 VAL A C 1
ATOM 671 O O . VAL A 1 95 ? -0.088 7.371 -2.867 1.00 95.12 95 VAL A O 1
ATOM 674 N N . LEU A 1 96 ? 1.339 5.640 -2.787 1.00 96.50 96 LEU A N 1
ATOM 675 C CA . LEU A 1 96 ? 0.344 4.674 -2.328 1.00 96.50 96 LEU A CA 1
ATOM 676 C C . LEU A 1 96 ? -0.019 4.951 -0.862 1.00 96.50 96 LEU A C 1
ATOM 678 O O . LEU A 1 96 ? 0.849 4.952 0.008 1.00 96.50 96 LEU A O 1
ATOM 682 N N . GLN A 1 97 ? -1.308 5.119 -0.579 1.00 96.88 97 GLN A N 1
A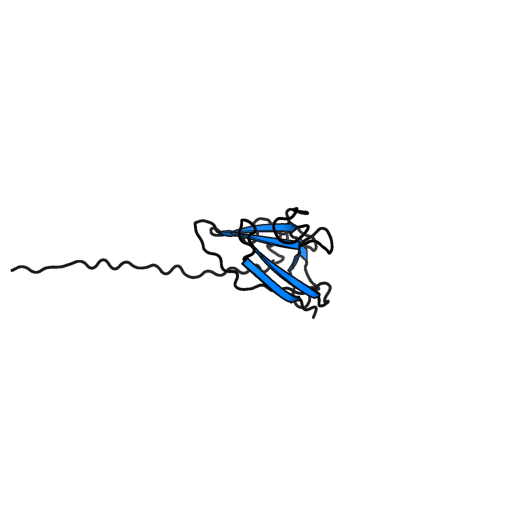TOM 683 C CA . GLN A 1 97 ? -1.863 5.047 0.769 1.00 96.88 97 GLN A CA 1
ATOM 684 C C . GLN A 1 97 ? -2.632 3.735 0.926 1.00 96.88 97 GLN A C 1
ATOM 686 O O . GLN A 1 97 ? -3.546 3.443 0.155 1.00 96.88 97 GLN A O 1
ATOM 691 N N . ILE A 1 98 ? -2.294 3.002 1.985 1.00 97.44 98 ILE A N 1
ATOM 692 C CA . ILE A 1 98 ? -3.120 1.936 2.548 1.00 97.44 98 ILE A CA 1
ATOM 693 C C . ILE A 1 98 ? -3.529 2.406 3.939 1.00 97.44 98 ILE A C 1
ATOM 695 O O . ILE A 1 98 ? -2.673 2.661 4.789 1.00 97.44 98 ILE A O 1
ATOM 699 N N . LYS A 1 99 ? -4.828 2.577 4.161 1.00 96.69 99 LYS A N 1
ATOM 700 C CA . LYS A 1 99 ? -5.383 3.062 5.423 1.00 96.69 99 LYS A CA 1
ATOM 701 C C . LYS A 1 99 ? -6.131 1.934 6.107 1.00 96.69 99 LYS A C 1
ATOM 703 O O . LYS A 1 99 ? -7.046 1.362 5.528 1.00 96.69 99 LYS A O 1
ATOM 708 N N . PHE A 1 100 ? -5.753 1.669 7.351 1.00 95.56 100 PHE A N 1
ATOM 709 C CA . PHE A 1 100 ? -6.400 0.685 8.206 1.00 95.56 100 PHE A CA 1
ATOM 710 C C . PHE A 1 100 ? -7.217 1.408 9.275 1.00 95.56 100 PHE A C 1
ATOM 712 O O . PHE A 1 100 ? -6.663 2.128 10.108 1.00 95.56 100 PHE A O 1
ATOM 719 N N . THR A 1 101 ? -8.527 1.202 9.266 1.00 95.06 101 THR A N 1
ATOM 720 C CA . THR A 1 101 ? -9.446 1.738 10.267 1.00 95.06 101 THR A CA 1
ATOM 721 C C . THR A 1 101 ? -9.865 0.606 11.192 1.00 95.06 101 THR A C 1
ATOM 723 O O . THR A 1 101 ? -10.551 -0.330 10.784 1.00 95.06 101 THR A O 1
ATOM 726 N N . ALA A 1 102 ? -9.441 0.677 12.452 1.00 93.50 102 ALA A N 1
ATOM 727 C CA . ALA A 1 102 ? -9.842 -0.301 13.452 1.00 93.50 102 ALA A CA 1
ATOM 728 C C . ALA A 1 102 ? -11.338 -0.166 13.767 1.00 93.50 102 ALA A C 1
ATOM 730 O O . ALA A 1 102 ? -11.831 0.933 14.030 1.00 93.50 102 ALA A O 1
ATOM 731 N N . LEU A 1 103 ? -12.051 -1.286 13.787 1.00 92.38 103 LEU A N 1
ATOM 732 C CA . LEU A 1 103 ? -13.467 -1.354 14.130 1.00 92.38 103 LEU A CA 1
ATOM 733 C C . LEU A 1 103 ? -13.644 -1.965 15.524 1.00 92.38 103 LEU A C 1
ATOM 735 O O . LEU A 1 103 ? -12.784 -2.688 16.021 1.00 92.38 103 LEU A O 1
ATOM 739 N N . GLN A 1 104 ? -14.778 -1.679 16.168 1.00 90.00 104 GLN A N 1
ATOM 740 C CA . GLN A 1 104 ? -15.180 -2.299 17.444 1.00 90.00 104 GLN A CA 1
ATOM 741 C C . GLN A 1 104 ? -14.148 -2.162 18.588 1.00 90.00 104 GLN A C 1
ATOM 743 O O . GLN A 1 104 ? -14.094 -3.000 19.485 1.00 90.00 104 GLN A O 1
ATOM 748 N N . GLY A 1 105 ? -13.324 -1.107 18.568 1.00 85.25 105 GLY A N 1
ATOM 749 C CA . GLY A 1 105 ? -12.281 -0.885 19.576 1.00 85.25 105 GLY A CA 1
ATOM 750 C C . GLY A 1 105 ? -11.075 -1.819 19.452 1.00 85.25 105 GLY A C 1
ATOM 751 O O . GLY A 1 105 ? -10.310 -1.943 20.407 1.00 85.25 105 GLY A O 1
ATOM 752 N N . ALA A 1 106 ? -10.902 -2.483 18.305 1.00 87.88 106 ALA A N 1
ATOM 753 C CA . ALA A 1 106 ? -9.711 -3.268 18.025 1.00 87.88 106 ALA A CA 1
ATOM 754 C C . ALA A 1 106 ? -8.445 -2.394 18.048 1.00 87.88 106 ALA A C 1
ATOM 756 O O . ALA A 1 106 ? -8.466 -1.213 17.697 1.00 87.88 106 ALA A O 1
ATOM 757 N N . THR A 1 107 ? -7.326 -3.008 18.421 1.00 87.69 107 THR A N 1
ATOM 758 C CA . THR A 1 107 ? -5.995 -2.409 18.292 1.00 87.69 107 THR A CA 1
ATOM 759 C C . THR A 1 107 ? -5.311 -3.002 17.076 1.00 87.69 107 THR A C 1
ATOM 761 O O . THR A 1 107 ? -5.360 -4.215 16.866 1.00 87.69 107 THR A O 1
ATOM 764 N N . LEU A 1 108 ? -4.646 -2.153 16.297 1.00 87.19 108 LEU A N 1
ATOM 765 C CA . LEU A 1 108 ? -3.887 -2.569 15.126 1.00 87.19 108 LEU A CA 1
ATOM 766 C C . LEU A 1 108 ? -2.397 -2.485 15.406 1.00 87.19 108 LEU A C 1
ATOM 768 O O . LEU A 1 108 ? -1.912 -1.516 15.987 1.00 87.19 108 LEU A O 1
ATOM 772 N N . GLN A 1 109 ? -1.683 -3.497 14.937 1.00 89.75 109 GLN A N 1
ATOM 773 C CA . GLN A 1 109 ? -0.235 -3.518 14.897 1.00 89.75 109 GLN A CA 1
ATOM 774 C C . GLN A 1 109 ? 0.191 -3.933 13.494 1.00 89.75 109 GLN A C 1
ATOM 776 O O . GLN A 1 109 ? -0.174 -5.009 13.021 1.00 89.75 109 GLN A O 1
ATOM 781 N N . LEU A 1 110 ? 0.969 -3.077 12.831 1.00 89.81 110 LEU A N 1
ATOM 782 C CA . LEU A 1 110 ? 1.643 -3.442 11.595 1.00 89.81 110 LEU A CA 1
ATOM 783 C C . LEU A 1 110 ? 2.926 -4.193 11.961 1.00 89.81 110 LEU A C 1
ATOM 785 O O . LEU A 1 110 ? 3.830 -3.618 12.559 1.00 89.81 110 LEU A O 1
ATOM 789 N N . ASN A 1 111 ? 2.989 -5.481 11.629 1.00 91.44 111 ASN A N 1
ATOM 790 C CA . ASN A 1 111 ? 4.161 -6.308 11.935 1.00 91.44 111 ASN A CA 1
ATOM 791 C C . ASN A 1 111 ? 5.295 -6.126 10.918 1.00 91.44 111 ASN A C 1
ATOM 793 O O . ASN A 1 111 ? 6.455 -6.350 11.248 1.00 91.44 111 ASN A O 1
ATOM 797 N N . GLY A 1 112 ? 4.957 -5.749 9.686 1.00 92.62 112 GLY A N 1
ATOM 798 C CA . GLY A 1 112 ? 5.912 -5.531 8.610 1.00 92.62 112 GLY A CA 1
ATOM 799 C C . GLY A 1 112 ? 5.227 -5.467 7.251 1.00 92.62 112 GLY A C 1
ATOM 800 O O . GLY A 1 112 ? 4.013 -5.643 7.137 1.00 92.62 112 GLY A O 1
ATOM 801 N N . PHE A 1 113 ? 6.029 -5.222 6.225 1.00 94.69 113 PHE A N 1
ATOM 802 C CA . PHE A 1 113 ? 5.628 -5.218 4.826 1.00 94.69 113 PHE A CA 1
ATOM 803 C C . PHE A 1 113 ? 6.811 -5.678 3.967 1.00 94.69 113 PHE A C 1
ATOM 805 O O . PHE A 1 113 ? 7.954 -5.710 4.426 1.00 94.69 113 PHE A O 1
ATOM 812 N N . GLN A 1 114 ? 6.530 -6.029 2.717 1.00 95.25 114 GLN A N 1
ATOM 813 C CA . GLN A 1 114 ? 7.546 -6.253 1.695 1.00 95.25 114 GLN A CA 1
ATOM 814 C C . GLN A 1 114 ? 7.377 -5.194 0.611 1.00 95.25 114 GLN A C 1
ATOM 816 O O . GLN A 1 114 ? 6.259 -4.799 0.282 1.00 95.25 114 GLN A O 1
ATOM 821 N N . ALA A 1 115 ? 8.494 -4.727 0.074 1.00 95.44 115 ALA A N 1
ATOM 822 C CA . ALA A 1 115 ? 8.531 -3.788 -1.031 1.00 95.44 115 ALA A CA 1
ATOM 823 C C . ALA A 1 115 ? 9.721 -4.139 -1.917 1.00 95.44 115 ALA A C 1
ATOM 825 O O . ALA A 1 115 ? 10.759 -4.571 -1.420 1.00 95.44 115 ALA A O 1
ATOM 826 N N . ALA A 1 116 ? 9.566 -3.929 -3.215 1.00 95.81 116 ALA A N 1
ATOM 827 C CA . ALA A 1 116 ? 10.598 -4.157 -4.208 1.00 95.81 116 ALA A CA 1
ATOM 828 C C . ALA A 1 116 ? 10.467 -3.115 -5.319 1.00 95.81 116 ALA A C 1
ATOM 830 O O . ALA A 1 116 ? 9.455 -2.420 -5.423 1.00 95.81 116 ALA A O 1
ATOM 831 N N . GLY A 1 117 ? 11.521 -2.950 -6.104 1.00 93.69 117 GLY A N 1
ATOM 832 C CA . GLY A 1 117 ? 11.607 -1.899 -7.100 1.00 93.69 117 GLY A CA 1
ATOM 833 C C . GLY A 1 117 ? 11.267 -2.385 -8.506 1.00 93.69 117 GLY A C 1
ATOM 834 O O . GLY A 1 117 ? 11.782 -3.398 -8.986 1.00 93.69 117 GLY A O 1
ATOM 835 N N . TRP A 1 118 ? 10.402 -1.637 -9.188 1.00 91.38 118 TRP A N 1
ATOM 836 C CA . TRP A 1 118 ? 10.007 -1.896 -10.572 1.00 91.38 118 TRP A CA 1
ATOM 837 C C . TRP A 1 118 ? 10.823 -1.060 -11.561 1.00 91.38 118 TRP A C 1
ATOM 839 O O . TRP A 1 118 ? 11.033 0.116 -11.288 1.00 91.38 118 TRP A O 1
ATOM 849 N N . PRO A 1 119 ? 11.213 -1.583 -12.737 1.00 93.75 119 PRO A N 1
ATOM 850 C CA . PRO A 1 119 ? 11.020 -2.947 -13.225 1.00 93.75 119 PRO A CA 1
ATOM 851 C C . PRO A 1 119 ? 12.266 -3.794 -12.925 1.00 93.75 119 PRO A C 1
ATOM 853 O O . PRO A 1 119 ? 13.161 -3.881 -13.764 1.00 93.75 119 PRO A O 1
ATOM 856 N N . ASN A 1 120 ? 12.346 -4.408 -11.741 1.00 95.06 120 ASN A N 1
ATOM 857 C CA . ASN A 1 120 ? 13.544 -5.111 -11.254 1.00 95.06 120 ASN A CA 1
ATOM 858 C C . ASN A 1 120 ? 14.769 -4.189 -11.134 1.00 95.06 120 ASN A C 1
ATOM 860 O O . ASN A 1 120 ? 15.874 -4.498 -11.576 1.00 95.06 120 ASN A O 1
ATOM 864 N N . THR A 1 121 ? 14.557 -3.004 -10.566 1.00 95.44 121 THR A N 1
ATOM 865 C CA . THR A 1 121 ? 15.610 -2.010 -10.319 1.00 95.44 121 THR A CA 1
ATOM 866 C C . THR A 1 121 ? 15.541 -1.578 -8.868 1.00 95.44 121 THR A C 1
ATOM 868 O O . THR A 1 121 ? 14.452 -1.370 -8.355 1.00 95.44 121 THR A O 1
ATOM 871 N N . SER A 1 122 ? 16.682 -1.451 -8.193 1.00 96.38 122 SER A N 1
ATOM 872 C CA . SER A 1 122 ? 16.687 -1.010 -6.799 1.00 96.38 122 SER A CA 1
ATOM 873 C C . SER A 1 122 ? 16.420 0.491 -6.686 1.00 96.38 122 SER A C 1
ATOM 875 O O . SER A 1 122 ? 17.052 1.282 -7.388 1.00 96.38 122 SER A O 1
ATOM 877 N N . TYR A 1 123 ? 15.550 0.891 -5.758 1.00 93.81 123 TYR A N 1
ATOM 878 C CA . TYR A 1 123 ? 15.243 2.299 -5.483 1.00 93.81 123 TYR A CA 1
ATOM 879 C C . TYR A 1 123 ? 15.380 2.611 -4.001 1.00 93.81 123 TYR A C 1
ATOM 881 O O . TYR A 1 123 ? 15.044 1.790 -3.150 1.00 93.81 123 TYR A O 1
ATOM 889 N N . ASN A 1 124 ? 15.806 3.834 -3.691 1.00 96.00 124 ASN A N 1
ATOM 890 C CA . ASN A 1 124 ? 15.581 4.379 -2.359 1.00 96.00 124 ASN A CA 1
ATOM 891 C C . ASN A 1 124 ? 14.077 4.591 -2.185 1.00 96.00 124 ASN A C 1
ATOM 893 O O . ASN A 1 124 ? 13.451 5.273 -2.997 1.00 96.00 124 ASN A O 1
ATOM 897 N N . ALA A 1 125 ? 13.517 4.006 -1.138 1.00 94.38 125 ALA A N 1
ATOM 898 C CA . ALA A 1 125 ? 12.103 4.054 -0.827 1.00 94.38 125 ALA A CA 1
ATOM 899 C C . ALA A 1 125 ? 11.885 4.632 0.573 1.00 94.38 125 ALA A C 1
ATOM 901 O O . ALA A 1 125 ? 12.743 4.541 1.456 1.00 94.38 125 ALA A O 1
ATOM 902 N N . GLU A 1 126 ? 10.714 5.235 0.757 1.00 96.00 126 GLU A N 1
ATOM 903 C CA . GLU A 1 126 ? 10.266 5.772 2.033 1.00 96.00 126 GLU A CA 1
ATOM 904 C C . GLU A 1 126 ? 8.847 5.285 2.323 1.00 96.00 126 GLU A C 1
ATOM 906 O O . GLU A 1 126 ? 7.960 5.397 1.476 1.00 96.00 126 GLU A O 1
ATOM 911 N N . VAL A 1 127 ? 8.623 4.796 3.541 1.00 96.88 127 VAL A N 1
ATOM 912 C CA . VAL A 1 127 ? 7.286 4.554 4.093 1.00 96.88 127 VAL A CA 1
ATOM 913 C C . VAL A 1 127 ? 7.083 5.499 5.266 1.00 96.88 127 VAL A C 1
ATOM 915 O O . VAL A 1 127 ? 7.972 5.674 6.096 1.00 96.88 127 VAL A O 1
ATOM 918 N N . ARG A 1 128 ? 5.911 6.133 5.336 1.00 97.69 128 ARG A N 1
ATOM 919 C CA . ARG A 1 128 ? 5.539 7.030 6.434 1.00 97.69 128 ARG A CA 1
ATOM 920 C C . ARG A 1 128 ? 4.281 6.538 7.116 1.00 97.69 128 ARG A C 1
ATOM 922 O O . ARG A 1 128 ? 3.307 6.188 6.453 1.00 97.69 128 ARG A O 1
ATOM 929 N N . TYR A 1 129 ? 4.302 6.583 8.439 1.00 96.94 129 TYR A N 1
ATOM 930 C CA . TYR A 1 129 ? 3.201 6.169 9.288 1.00 96.94 129 TYR A CA 1
ATOM 931 C C . TYR A 1 129 ? 2.488 7.387 9.844 1.00 96.94 129 TYR A C 1
ATOM 933 O O . TYR A 1 129 ? 3.118 8.335 10.318 1.00 96.94 129 TYR A O 1
ATOM 941 N N . TYR A 1 130 ? 1.166 7.327 9.820 1.00 97.38 130 TYR A N 1
ATOM 942 C CA . TYR A 1 130 ? 0.296 8.376 10.315 1.00 97.38 130 TYR A CA 1
ATOM 943 C C . TYR A 1 130 ? -0.831 7.762 11.143 1.00 97.38 130 TYR A C 1
ATOM 945 O O . TYR A 1 130 ? -1.264 6.644 10.858 1.00 97.38 130 TYR A O 1
ATOM 953 N N . ASP A 1 131 ? -1.328 8.496 12.137 1.00 95.56 131 ASP A N 1
ATOM 954 C CA . ASP A 1 131 ? -2.643 8.197 12.704 1.00 95.56 131 ASP A CA 1
ATOM 955 C C . ASP A 1 131 ? -3.769 8.613 11.732 1.00 95.56 131 ASP A C 1
ATOM 957 O O . ASP A 1 131 ? -3.525 9.194 10.669 1.00 95.56 131 ASP A O 1
ATOM 961 N N . LEU A 1 132 ? -5.028 8.337 12.088 1.00 94.38 132 LEU A N 1
ATOM 962 C CA . LEU A 1 132 ? -6.179 8.672 11.234 1.00 94.38 132 LEU A CA 1
ATOM 963 C C . LEU A 1 132 ? -6.412 10.186 11.062 1.00 94.38 132 LEU A C 1
ATOM 965 O O . LEU A 1 132 ? -7.146 10.582 10.158 1.00 94.38 132 LEU A O 1
ATOM 969 N N . ASN A 1 133 ? -5.777 11.026 11.884 1.00 96.88 133 ASN A N 1
ATOM 970 C CA . ASN A 1 133 ? -5.793 12.485 11.766 1.00 96.88 133 ASN A CA 1
ATOM 971 C C . ASN A 1 133 ? -4.564 13.025 11.014 1.00 96.88 133 ASN A C 1
ATOM 973 O O . ASN A 1 133 ? -4.367 14.238 10.959 1.00 96.88 133 ASN A O 1
ATOM 977 N N . TYR A 1 134 ? -3.751 12.144 10.425 1.00 96.75 134 TYR A N 1
ATOM 978 C CA . TYR A 1 134 ? -2.501 12.467 9.743 1.00 96.75 134 TYR A CA 1
ATOM 979 C C . TYR A 1 134 ? -1.399 13.054 10.637 1.00 96.75 134 TYR A C 1
ATOM 981 O O . TYR A 1 134 ? -0.477 13.701 10.132 1.00 96.75 134 TYR A O 1
ATOM 989 N N . ASN A 1 135 ? -1.424 12.787 11.946 1.00 97.50 135 ASN A N 1
ATOM 990 C CA . ASN A 1 135 ? -0.262 13.053 12.789 1.00 97.50 135 ASN A CA 1
ATOM 991 C C . ASN A 1 135 ? 0.824 12.007 12.489 1.00 97.50 135 ASN A C 1
ATOM 993 O O . ASN A 1 135 ? 0.518 10.812 12.485 1.00 97.50 135 ASN A O 1
ATOM 997 N N . PRO A 1 136 ? 2.079 12.412 12.225 1.00 97.19 136 PRO A N 1
ATOM 998 C CA . PRO A 1 136 ? 3.145 11.470 11.913 1.00 97.19 136 PRO A CA 1
ATOM 999 C C . PRO A 1 136 ? 3.489 10.620 13.140 1.00 97.19 136 PRO A C 1
ATOM 1001 O O . PRO A 1 136 ? 3.723 11.143 14.228 1.00 97.19 136 PRO A O 1
ATOM 1004 N N . LEU A 1 137 ? 3.555 9.306 12.941 1.00 96.38 137 LEU A N 1
ATOM 1005 C CA . LEU A 1 137 ? 3.970 8.329 13.951 1.00 96.38 137 LEU A CA 1
ATOM 1006 C C . LEU A 1 137 ? 5.423 7.877 13.745 1.00 96.38 137 LEU A C 1
ATOM 1008 O O . LEU A 1 137 ? 6.064 7.415 14.684 1.00 96.38 137 LEU A O 1
ATOM 1012 N N . GLY A 1 138 ? 5.946 8.025 12.526 1.00 96.38 138 GLY A N 1
ATOM 1013 C CA . GLY A 1 138 ? 7.317 7.673 12.166 1.00 96.38 138 GLY A CA 1
ATOM 1014 C C . GLY A 1 138 ? 7.489 7.481 10.663 1.00 96.38 138 GLY A C 1
ATOM 1015 O O . GLY A 1 138 ? 6.539 7.626 9.889 1.00 96.38 138 GLY A O 1
ATOM 1016 N N . ASN A 1 139 ? 8.705 7.144 10.249 1.00 97.06 139 ASN A N 1
A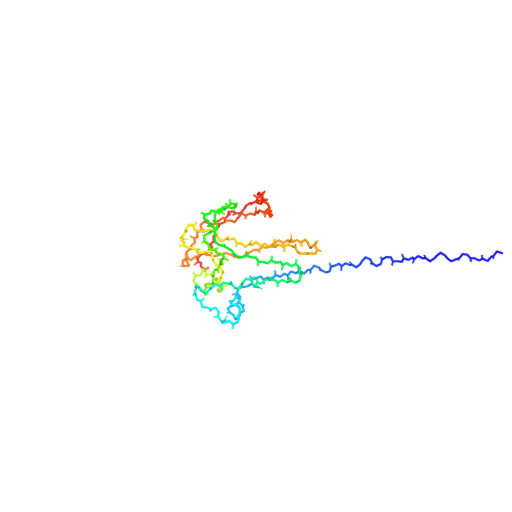TOM 1017 C CA . ASN A 1 139 ? 9.025 6.782 8.876 1.00 97.06 139 ASN A CA 1
ATOM 1018 C C . ASN A 1 139 ? 10.162 5.757 8.815 1.00 97.06 139 ASN A C 1
ATOM 1020 O O . ASN A 1 139 ? 10.961 5.634 9.741 1.00 97.06 139 ASN A O 1
ATOM 1024 N N . GLU A 1 140 ? 10.237 5.060 7.690 1.00 96.75 140 GLU A N 1
ATOM 1025 C CA . GLU A 1 140 ? 11.298 4.121 7.355 1.00 96.75 140 GLU A CA 1
ATOM 1026 C C . GLU A 1 140 ? 11.896 4.493 6.003 1.00 96.75 140 GLU A C 1
ATOM 1028 O O . GLU A 1 140 ? 11.173 4.700 5.029 1.00 96.75 140 GLU A O 1
ATOM 1033 N N . LEU A 1 141 ? 13.226 4.568 5.958 1.00 97.31 141 LEU A N 1
ATOM 1034 C CA . LEU A 1 141 ? 14.004 4.731 4.736 1.00 97.31 141 LEU A CA 1
ATOM 1035 C C . LEU A 1 141 ? 14.760 3.436 4.476 1.00 97.31 141 LEU A C 1
ATOM 1037 O O . LEU A 1 141 ? 15.461 2.937 5.357 1.00 97.31 141 LEU A O 1
ATOM 1041 N N . PHE A 1 142 ? 14.632 2.903 3.270 1.00 96.69 142 PHE A N 1
ATOM 1042 C CA . PHE A 1 142 ? 15.256 1.641 2.892 1.00 96.69 142 PHE A CA 1
ATOM 1043 C C . PHE A 1 142 ? 15.530 1.602 1.388 1.00 96.69 142 PHE A C 1
ATOM 1045 O O . PHE A 1 142 ? 15.127 2.492 0.639 1.00 96.69 142 PHE A O 1
ATOM 1052 N N . VAL A 1 143 ? 16.234 0.564 0.941 1.00 97.19 143 VAL A N 1
ATOM 1053 C CA . VAL A 1 143 ? 16.408 0.272 -0.484 1.00 97.19 143 VAL A CA 1
ATOM 1054 C C . VAL A 1 143 ? 15.440 -0.843 -0.851 1.00 97.19 143 VAL A C 1
ATOM 1056 O O . VAL A 1 143 ? 15.592 -1.964 -0.371 1.00 97.19 143 VAL A O 1
ATOM 1059 N N . ALA A 1 144 ? 14.447 -0.543 -1.684 1.00 95.75 144 ALA A N 1
ATOM 1060 C CA . ALA A 1 144 ? 13.582 -1.553 -2.277 1.00 95.75 144 ALA A CA 1
ATOM 1061 C C . ALA A 1 144 ? 14.410 -2.349 -3.306 1.00 95.75 144 ALA A C 1
ATOM 1063 O O . ALA A 1 144 ? 14.909 -1.733 -4.252 1.00 95.75 144 ALA A O 1
ATOM 1064 N N . PRO A 1 145 ? 14.619 -3.666 -3.130 1.00 96.38 145 PRO A N 1
ATOM 1065 C CA . PRO A 1 145 ? 15.471 -4.465 -4.007 1.00 96.38 145 PRO A CA 1
ATOM 1066 C C . PRO A 1 145 ? 14.847 -4.659 -5.391 1.00 96.38 145 PRO A C 1
ATOM 1068 O O . PRO A 1 145 ? 13.630 -4.750 -5.532 1.00 96.38 145 PRO A O 1
ATOM 1071 N N . GLY A 1 146 ? 15.692 -4.738 -6.419 1.00 93.44 146 GLY A N 1
ATOM 1072 C CA . GLY A 1 146 ? 15.288 -5.032 -7.795 1.00 93.44 146 GLY A CA 1
ATOM 1073 C C . GLY A 1 146 ? 15.593 -6.455 -8.272 1.00 93.44 146 GLY A C 1
ATOM 1074 O O . GLY A 1 146 ? 15.470 -6.701 -9.463 1.00 93.44 146 GLY A O 1
ATOM 1075 N N . THR A 1 147 ? 16.036 -7.372 -7.411 1.00 81.50 147 THR A N 1
ATOM 1076 C CA . THR A 1 147 ? 16.577 -8.690 -7.808 1.00 81.50 147 THR A CA 1
ATOM 1077 C C . THR A 1 147 ? 15.930 -9.830 -7.063 1.00 81.50 147 THR A C 1
ATOM 1079 O O . THR A 1 147 ? 15.790 -9.650 -5.833 1.00 81.50 147 THR A O 1
#

Secondary structure (DSSP, 8-state):
--------------------------TTTTTTTS---TTPBPPTTTT--SSEEEEEEEESSSSS--EEES--EEE-S-BTTB-SEEE--SSTT-EEEEEEEE-TT------------TTT--EEEEEEEE-TT--EEEEEEEEE---

Mean predicted aligned error: 7.65 Å

Foldseek 3Di:
DDDDDDDDPDPPPPDDDDDDDDQQLQQCPQLHNDRADWFRWGDQCRPDDPFKRKFKFKAQAPFPGDTPGRTWTWDAAQQAVGGTDTDHDDDPRIDIDIDIDTPPPDDDDDPDDAGGDPNLDKDWDKDWDADPNRDTPDMDTDIHGSD